Protein AF-A0A2E0W7W8-F1 (afdb_monomer)

Solvent-accessible surface area (backbone atoms only — not comparable to full-atom values): 7068 Å² total; per-residue (Å²): 130,82,84,66,70,44,80,52,84,91,38,72,29,31,67,56,59,70,90,75,52,48,74,67,56,49,52,53,51,33,64,60,39,61,48,86,47,93,85,52,85,66,77,55,92,84,58,56,47,64,68,49,46,71,71,46,41,46,63,81,64,92,86,54,63,45,76,74,56,50,71,66,60,50,50,52,54,54,49,54,48,50,52,52,46,48,50,50,65,60,51,48,52,53,59,53,49,52,52,50,50,50,54,53,50,54,52,51,55,52,55,52,57,64,70,77,108

Structure (mmCIF, N/CA/C/O backbone):
data_AF-A0A2E0W7W8-F1
#
_entry.id   AF-A0A2E0W7W8-F1
#
loop_
_atom_site.group_PDB
_atom_site.id
_atom_site.type_symbol
_atom_site.label_atom_id
_atom_site.label_alt_id
_atom_site.label_comp_id
_atom_site.label_asym_id
_atom_site.label_entity_id
_atom_site.label_seq_id
_atom_site.pdbx_PDB_ins_code
_atom_site.Cartn_x
_atom_site.Cartn_y
_atom_site.Cartn_z
_atom_site.occupancy
_atom_site.B_iso_or_equiv
_atom_site.auth_seq_id
_atom_site.auth_comp_id
_atom_site.auth_asym_id
_atom_site.auth_atom_id
_atom_site.pdbx_PDB_model_num
ATOM 1 N N . MET A 1 1 ? 7.689 -14.376 -1.893 1.00 48.28 1 MET A N 1
ATOM 2 C CA . MET A 1 1 ? 7.688 -13.975 -0.465 1.00 48.28 1 MET A CA 1
ATOM 3 C C . MET A 1 1 ? 6.422 -14.518 0.182 1.00 48.28 1 MET A C 1
ATOM 5 O O . MET A 1 1 ? 5.427 -14.630 -0.518 1.00 48.28 1 MET A O 1
ATOM 9 N N . LYS A 1 2 ? 6.446 -14.923 1.461 1.00 50.06 2 LYS A N 1
ATOM 10 C CA . LYS A 1 2 ? 5.197 -15.253 2.174 1.00 50.06 2 LYS A CA 1
ATOM 11 C C . LYS A 1 2 ? 4.402 -13.958 2.347 1.00 50.06 2 LYS A C 1
ATOM 13 O O . LYS A 1 2 ? 4.990 -12.970 2.778 1.00 50.06 2 LYS A O 1
ATOM 18 N N . GLU A 1 3 ? 3.114 -13.964 2.015 1.00 66.81 3 GLU A N 1
ATOM 19 C CA . GLU A 1 3 ? 2.236 -12.817 2.263 1.00 66.81 3 GLU A CA 1
ATOM 20 C C . GLU A 1 3 ? 2.217 -12.501 3.760 1.00 66.81 3 GLU A C 1
ATOM 22 O O . GLU A 1 3 ? 1.813 -13.329 4.582 1.00 66.81 3 GLU A O 1
ATOM 27 N N . LYS A 1 4 ? 2.687 -11.306 4.119 1.00 84.00 4 LYS A N 1
ATOM 28 C CA . LYS A 1 4 ? 2.597 -10.795 5.484 1.00 84.00 4 LYS A CA 1
ATOM 29 C C . LYS A 1 4 ? 1.128 -10.473 5.765 1.00 84.00 4 LYS A C 1
ATOM 31 O O . LYS A 1 4 ? 0.489 -9.766 4.988 1.00 84.00 4 LYS A O 1
ATOM 36 N N . LYS A 1 5 ? 0.592 -11.024 6.855 1.00 89.81 5 LYS A N 1
ATOM 37 C CA . LYS A 1 5 ? -0.773 -10.752 7.320 1.00 89.81 5 LYS A CA 1
ATOM 38 C C . LYS A 1 5 ? -0.731 -9.791 8.506 1.00 89.81 5 LYS A C 1
ATOM 40 O O . LYS A 1 5 ? 0.162 -9.887 9.349 1.00 89.81 5 LYS A O 1
ATOM 45 N N . TYR A 1 6 ? -1.701 -8.889 8.577 1.00 91.31 6 TYR A N 1
ATOM 46 C CA . TYR A 1 6 ? -1.866 -7.921 9.660 1.00 91.31 6 TYR A CA 1
ATOM 47 C C . TYR A 1 6 ? -3.160 -8.201 10.405 1.00 91.31 6 TYR A C 1
ATOM 49 O O . TYR A 1 6 ? -4.195 -8.438 9.789 1.00 91.31 6 TYR A O 1
ATOM 57 N N . LEU A 1 7 ? -3.105 -8.130 11.733 1.00 89.25 7 LEU A N 1
ATOM 58 C CA . LEU A 1 7 ? -4.289 -8.237 12.571 1.00 89.25 7 LEU A CA 1
ATOM 59 C C . LEU A 1 7 ? -4.838 -6.834 12.842 1.00 89.25 7 LEU A C 1
ATOM 61 O O . LEU A 1 7 ? -4.199 -6.031 13.525 1.00 89.25 7 LEU A O 1
ATOM 65 N N . VAL A 1 8 ? -6.025 -6.544 12.319 1.00 89.12 8 VAL A N 1
ATOM 66 C CA . VAL A 1 8 ? -6.744 -5.286 12.537 1.00 89.12 8 VAL A CA 1
ATOM 67 C C . VAL A 1 8 ? -8.121 -5.622 13.085 1.00 89.12 8 VAL A C 1
ATOM 69 O O . VAL A 1 8 ? -8.875 -6.360 12.464 1.00 89.12 8 VAL A O 1
ATOM 72 N N . ASP A 1 9 ? -8.438 -5.103 14.272 1.00 86.88 9 ASP A N 1
ATOM 73 C CA . ASP A 1 9 ? -9.739 -5.320 14.927 1.00 86.88 9 ASP A CA 1
ATOM 74 C C . ASP A 1 9 ? -10.113 -6.816 15.073 1.00 86.88 9 ASP A C 1
ATOM 76 O O . ASP A 1 9 ? -11.263 -7.217 14.922 1.00 86.88 9 ASP A O 1
ATOM 80 N N . GLY A 1 10 ? -9.108 -7.670 15.315 1.00 85.75 10 GLY A N 1
ATOM 81 C CA . GLY A 1 10 ? -9.284 -9.123 15.443 1.00 85.75 10 GLY A CA 1
ATOM 82 C C . GLY A 1 10 ? -9.474 -9.879 14.122 1.00 85.75 10 GLY A C 1
ATOM 83 O O . GLY A 1 10 ? -9.663 -11.092 14.152 1.00 85.75 10 GLY A O 1
ATOM 84 N N . LYS A 1 11 ? -9.394 -9.195 12.976 1.00 89.81 11 LYS A N 1
ATOM 85 C CA . LYS A 1 11 ? -9.488 -9.785 11.635 1.00 89.81 11 LYS A CA 1
ATOM 86 C C . LYS A 1 11 ? -8.148 -9.717 10.911 1.00 89.81 11 LYS A C 1
ATOM 88 O O . LYS A 1 11 ? -7.358 -8.795 11.123 1.00 89.81 11 LYS A O 1
ATOM 93 N N . GLU A 1 12 ? -7.894 -10.704 10.061 1.00 92.00 12 GLU A N 1
ATOM 94 C CA . GLU A 1 12 ? -6.671 -10.777 9.267 1.00 92.00 12 GLU A CA 1
ATOM 95 C C . GLU A 1 12 ? -6.823 -10.031 7.940 1.00 92.00 12 GLU A C 1
ATOM 97 O O . GLU A 1 12 ? -7.807 -10.197 7.220 1.00 92.00 12 GLU A O 1
ATOM 102 N N . TYR A 1 13 ? -5.805 -9.244 7.606 1.00 93.94 13 TYR A N 1
ATOM 103 C CA . TYR A 1 13 ? -5.694 -8.508 6.354 1.00 93.94 13 TYR A CA 1
ATOM 104 C C . TYR A 1 13 ? -4.370 -8.794 5.680 1.00 93.94 13 TYR A C 1
ATOM 106 O O . TYR A 1 13 ? -3.381 -9.131 6.329 1.00 93.94 13 TYR A O 1
ATOM 114 N N . SER A 1 14 ? -4.346 -8.592 4.373 1.00 93.81 14 SER A N 1
ATOM 115 C CA . SER A 1 14 ? -3.122 -8.620 3.573 1.00 93.81 14 SER A CA 1
ATOM 116 C C . SER A 1 14 ? -2.869 -7.236 3.013 1.00 93.81 14 SER A C 1
ATOM 118 O O . SER A 1 14 ? -3.817 -6.475 2.830 1.00 93.81 14 SER A O 1
ATOM 120 N N . LEU A 1 15 ? -1.614 -6.919 2.727 1.00 93.88 15 LEU A N 1
ATOM 121 C CA . LEU A 1 15 ? -1.302 -5.721 1.963 1.00 93.88 15 LEU A CA 1
ATOM 122 C C . LEU A 1 15 ? -1.799 -5.884 0.518 1.00 93.88 15 LEU A C 1
ATOM 124 O O . LEU A 1 15 ? -1.693 -6.973 -0.046 1.00 93.88 15 LEU A O 1
ATOM 128 N N . VAL A 1 16 ? -2.335 -4.816 -0.066 1.00 92.06 16 VAL A N 1
ATOM 129 C CA . VAL A 1 16 ? -2.650 -4.757 -1.496 1.00 92.06 16 VAL A CA 1
ATOM 130 C C . VAL A 1 16 ? -1.369 -4.888 -2.324 1.00 92.06 16 VAL A C 1
ATOM 132 O O . VAL A 1 16 ? -0.335 -4.315 -1.973 1.00 92.06 16 VAL A O 1
ATOM 135 N N . SER A 1 17 ? -1.421 -5.656 -3.413 1.00 88.19 17 SER A N 1
ATOM 136 C CA . SER A 1 17 ? -0.327 -5.673 -4.385 1.00 88.19 17 SER A CA 1
ATOM 137 C C . SER A 1 17 ? -0.333 -4.360 -5.155 1.00 88.19 17 SER A C 1
ATOM 139 O O . SER A 1 17 ? -1.386 -3.925 -5.616 1.00 88.19 17 SER A O 1
ATOM 141 N N . TYR A 1 18 ? 0.834 -3.739 -5.333 1.00 84.69 18 TYR A N 1
ATOM 142 C CA . TYR A 1 18 ? 0.923 -2.501 -6.112 1.00 84.69 18 TYR A CA 1
ATOM 143 C C . TYR A 1 18 ? 0.483 -2.712 -7.570 1.00 84.69 18 TYR A C 1
ATOM 145 O O . TYR A 1 18 ? -0.099 -1.821 -8.174 1.00 84.69 18 TYR A O 1
ATOM 153 N N . GLU A 1 19 ? 0.709 -3.913 -8.111 1.00 84.75 19 GLU A N 1
ATOM 154 C CA . GLU A 1 19 ? 0.337 -4.294 -9.482 1.00 84.75 19 GLU A CA 1
ATOM 155 C C . GLU A 1 19 ? -1.180 -4.325 -9.711 1.00 84.75 19 GLU A C 1
ATOM 157 O O . GLU A 1 19 ? -1.635 -4.162 -10.842 1.00 84.75 19 GLU A O 1
ATOM 162 N N . ASP A 1 20 ? -1.949 -4.531 -8.639 1.00 88.00 20 ASP A N 1
ATOM 163 C CA . ASP A 1 20 ? -3.405 -4.671 -8.684 1.00 88.00 20 ASP A CA 1
ATOM 164 C C . ASP A 1 20 ? -4.131 -3.333 -8.470 1.00 88.00 20 ASP A C 1
ATOM 166 O O . ASP A 1 20 ? -5.358 -3.276 -8.576 1.00 88.00 20 ASP A O 1
ATOM 170 N N . LEU A 1 21 ? -3.398 -2.257 -8.158 1.00 89.00 21 LEU A N 1
ATOM 171 C CA . LEU A 1 21 ? -3.984 -0.939 -7.941 1.00 89.00 21 LEU A CA 1
ATOM 172 C C . LEU A 1 21 ? -4.482 -0.343 -9.255 1.00 89.00 21 LEU A C 1
ATOM 174 O O . LEU A 1 21 ? -3.768 -0.268 -10.258 1.00 89.00 21 LEU A O 1
ATOM 178 N N . THR A 1 22 ? -5.711 0.159 -9.233 1.00 90.25 22 THR A N 1
ATOM 179 C CA . THR A 1 22 ? -6.200 1.027 -10.303 1.00 90.25 22 THR A CA 1
ATOM 180 C C . THR A 1 22 ? -5.525 2.398 -10.239 1.00 90.25 22 THR A C 1
ATOM 182 O O . THR A 1 22 ? -5.066 2.840 -9.185 1.00 90.25 22 THR A O 1
ATOM 185 N N . VAL A 1 23 ? -5.525 3.119 -11.366 1.00 87.00 23 VAL A N 1
ATOM 186 C CA . VAL A 1 23 ? -4.983 4.491 -11.452 1.00 87.00 23 VAL A CA 1
ATOM 187 C C . VAL A 1 23 ? -5.616 5.418 -10.406 1.00 87.00 23 VAL A C 1
ATOM 189 O O . VAL A 1 23 ? -4.930 6.250 -9.811 1.00 87.00 23 VAL A O 1
ATOM 192 N N . ASP A 1 24 ? -6.915 5.258 -10.149 1.00 90.50 24 ASP A N 1
ATOM 193 C CA . ASP A 1 24 ? -7.644 6.082 -9.184 1.00 90.50 24 ASP A CA 1
ATOM 194 C C . ASP A 1 24 ? -7.264 5.749 -7.732 1.00 90.50 24 ASP A C 1
ATOM 196 O O . ASP A 1 24 ? -7.112 6.656 -6.910 1.00 90.50 24 ASP A O 1
ATOM 200 N N . GLU A 1 25 ? -7.085 4.466 -7.402 1.00 90.81 25 GLU A N 1
ATOM 201 C CA . GLU A 1 25 ? -6.626 4.035 -6.075 1.00 90.81 25 GLU A CA 1
ATOM 202 C C . GLU A 1 25 ? -5.190 4.490 -5.809 1.00 90.81 25 GLU A C 1
ATOM 204 O O . GLU A 1 25 ? -4.904 5.034 -4.740 1.00 90.81 25 GLU A O 1
ATOM 209 N N . GLU A 1 26 ? -4.303 4.344 -6.795 1.00 89.19 26 GLU A N 1
ATOM 210 C CA . GLU A 1 26 ? -2.924 4.824 -6.719 1.00 89.19 26 GLU A CA 1
ATOM 211 C C . GLU A 1 26 ? -2.882 6.339 -6.464 1.00 89.19 26 GLU A C 1
ATOM 213 O O . GLU A 1 26 ? -2.190 6.804 -5.555 1.00 89.19 26 GLU A O 1
ATOM 218 N N . ALA A 1 27 ? -3.669 7.121 -7.210 1.00 87.94 27 ALA A N 1
ATOM 219 C CA . ALA A 1 27 ? -3.742 8.569 -7.038 1.00 87.94 27 ALA A CA 1
ATOM 220 C C . ALA A 1 27 ? -4.221 8.970 -5.631 1.00 87.94 27 ALA A C 1
ATOM 222 O O . ALA A 1 27 ? -3.661 9.888 -5.025 1.00 87.94 27 ALA A O 1
ATOM 223 N N . GLN A 1 28 ? -5.222 8.273 -5.083 1.00 90.50 28 GLN A N 1
ATOM 224 C CA . GLN A 1 28 ? -5.719 8.520 -3.725 1.00 90.50 28 GLN A CA 1
ATOM 225 C C . GLN A 1 28 ? -4.673 8.195 -2.657 1.00 90.50 28 GLN A C 1
ATOM 227 O O . GLN A 1 28 ? -4.470 8.986 -1.732 1.00 90.50 28 GLN A O 1
ATOM 232 N N . ILE A 1 29 ? -3.990 7.056 -2.788 1.00 90.06 29 ILE A N 1
ATOM 233 C CA . ILE A 1 29 ? -2.931 6.645 -1.862 1.00 90.06 29 ILE A CA 1
ATOM 234 C C . ILE A 1 29 ? -1.778 7.655 -1.899 1.00 90.06 29 ILE A C 1
ATOM 236 O O . ILE A 1 29 ? -1.354 8.131 -0.846 1.00 90.06 29 ILE A O 1
ATOM 240 N N . ASN A 1 30 ? -1.324 8.049 -3.092 1.00 86.06 30 ASN A N 1
ATOM 241 C CA . ASN A 1 30 ? -0.251 9.031 -3.262 1.00 86.06 30 ASN A CA 1
ATOM 242 C C . ASN A 1 30 ? -0.620 10.389 -2.650 1.00 86.06 30 ASN A C 1
ATOM 244 O O . ASN A 1 30 ? 0.199 10.991 -1.955 1.00 86.06 30 ASN A O 1
ATOM 248 N N . ALA A 1 31 ? -1.863 10.846 -2.832 1.00 86.25 31 ALA A N 1
ATOM 249 C CA . ALA A 1 31 ? -2.347 12.089 -2.238 1.00 86.25 31 ALA A CA 1
ATOM 250 C C . ALA A 1 31 ? -2.381 12.040 -0.700 1.00 86.25 31 ALA A C 1
ATOM 252 O O . ALA A 1 31 ? -2.055 13.031 -0.047 1.00 86.25 31 ALA A O 1
ATOM 253 N N . LEU A 1 32 ? -2.759 10.900 -0.112 1.00 87.62 32 LEU A N 1
ATOM 254 C CA . LEU A 1 32 ? -2.787 10.720 1.343 1.00 87.62 32 LEU A CA 1
ATOM 255 C C . LEU A 1 32 ? -1.385 10.601 1.944 1.00 87.62 32 LEU A C 1
ATOM 257 O O . LEU A 1 32 ? -1.138 11.157 3.012 1.00 87.62 32 LEU A O 1
ATOM 261 N N . LEU A 1 33 ? -0.477 9.886 1.278 1.00 84.06 33 LEU A N 1
ATOM 262 C CA . LEU A 1 33 ? 0.894 9.676 1.750 1.00 84.06 33 LEU A CA 1
ATOM 263 C C . LEU A 1 33 ? 1.814 10.867 1.456 1.00 84.06 33 LEU A C 1
ATOM 265 O O . LEU A 1 33 ? 2.829 11.027 2.130 1.00 84.06 33 LEU A O 1
ATOM 269 N N . GLY A 1 34 ? 1.411 11.744 0.534 1.00 77.12 34 GL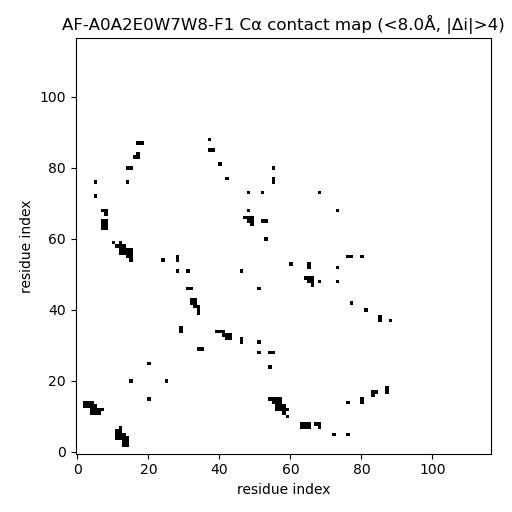Y A N 1
ATOM 270 C CA . GLY A 1 34 ? 2.149 12.946 0.160 1.00 77.12 34 GLY A CA 1
ATOM 271 C C . GLY A 1 34 ? 3.240 12.701 -0.878 1.00 77.12 34 GLY A C 1
ATOM 272 O O . GLY A 1 34 ? 4.110 13.555 -1.017 1.00 77.12 34 GLY A O 1
ATOM 273 N N . PHE A 1 35 ? 3.195 11.582 -1.609 1.00 78.50 35 PHE A N 1
ATOM 274 C CA . PHE A 1 35 ? 4.202 11.266 -2.620 1.00 78.50 35 PHE A CA 1
ATOM 275 C C . PHE A 1 35 ? 4.122 12.240 -3.791 1.00 78.50 35 PHE A C 1
ATOM 277 O O . PHE A 1 35 ? 3.149 12.248 -4.547 1.00 78.50 35 PHE A O 1
ATOM 284 N N . GLN A 1 36 ? 5.171 13.042 -3.963 1.00 66.75 36 GLN A N 1
ATOM 285 C CA . GLN A 1 36 ? 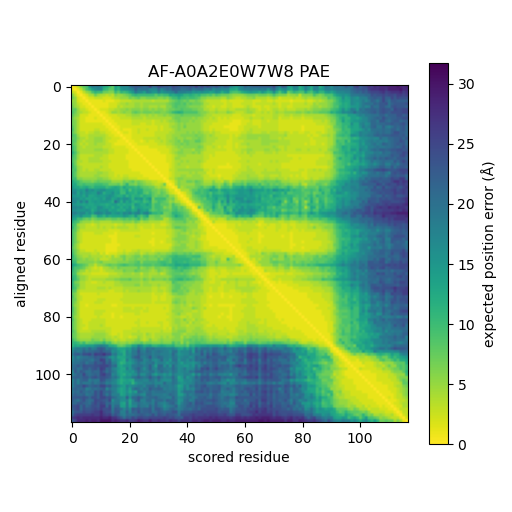5.273 13.978 -5.089 1.00 66.75 36 GLN A CA 1
ATOM 286 C C . GLN A 1 36 ? 6.018 13.386 -6.290 1.00 66.75 36 GLN A C 1
ATOM 288 O O . GLN A 1 36 ? 5.933 13.922 -7.394 1.00 66.75 36 GLN A O 1
ATOM 293 N N . SER A 1 37 ? 6.748 12.286 -6.092 1.00 63.84 37 SER A N 1
ATOM 294 C CA . SER A 1 37 ? 7.510 11.612 -7.145 1.00 63.84 37 SER A CA 1
ATOM 295 C C . SER A 1 37 ? 7.607 10.096 -6.908 1.00 63.84 37 SER A C 1
ATOM 297 O O . SER A 1 37 ? 7.377 9.628 -5.787 1.00 63.84 37 SER A O 1
ATOM 299 N N . PRO A 1 38 ? 7.939 9.296 -7.940 1.00 61.62 38 PRO A N 1
ATOM 300 C CA . PRO A 1 38 ? 8.243 7.869 -7.792 1.00 61.62 38 PRO A CA 1
ATOM 301 C C . PRO A 1 38 ? 9.334 7.592 -6.750 1.00 61.62 38 PRO A C 1
ATOM 303 O O . PRO A 1 38 ? 9.232 6.620 -6.010 1.00 61.62 38 PRO A O 1
ATOM 306 N N . ASP A 1 39 ? 10.304 8.498 -6.626 1.00 61.38 39 ASP A N 1
ATOM 307 C CA . ASP A 1 39 ? 11.464 8.369 -5.734 1.00 61.38 39 ASP A CA 1
ATOM 308 C C . ASP A 1 39 ? 11.193 8.867 -4.299 1.00 61.38 39 ASP A C 1
ATOM 310 O O . ASP A 1 39 ? 12.069 8.817 -3.432 1.00 61.38 39 ASP A O 1
ATOM 314 N N . ASP A 1 40 ? 9.989 9.388 -4.043 1.00 68.19 40 ASP A N 1
ATOM 315 C CA . ASP A 1 40 ? 9.589 9.870 -2.728 1.00 68.19 40 ASP A CA 1
ATOM 316 C C . ASP A 1 40 ? 9.295 8.689 -1.797 1.00 68.19 40 ASP A C 1
ATOM 318 O O . ASP A 1 40 ? 8.317 7.961 -1.966 1.00 68.19 40 ASP A O 1
ATOM 322 N N . ASN A 1 41 ? 10.173 8.512 -0.812 1.00 68.12 41 ASN A N 1
ATOM 323 C CA . ASN A 1 41 ? 10.112 7.430 0.169 1.00 68.12 41 ASN A CA 1
ATOM 324 C C . ASN A 1 41 ? 9.736 7.950 1.566 1.00 68.12 41 ASN A C 1
ATOM 326 O O . ASN A 1 41 ? 9.979 7.276 2.570 1.00 68.12 41 ASN A O 1
ATOM 330 N N . THR A 1 42 ? 9.205 9.174 1.657 1.00 63.91 42 THR A N 1
ATOM 331 C CA . THR A 1 42 ? 8.848 9.797 2.933 1.00 63.91 42 THR A CA 1
ATOM 332 C C . THR A 1 42 ? 7.388 9.542 3.297 1.00 63.91 42 THR A C 1
ATOM 334 O O . THR A 1 42 ? 6.496 9.612 2.461 1.00 63.91 42 THR A O 1
ATOM 337 N N . ILE A 1 43 ? 7.129 9.224 4.570 1.00 65.12 43 ILE A N 1
ATOM 338 C CA . ILE A 1 43 ? 5.768 9.083 5.101 1.00 65.12 43 ILE A CA 1
ATOM 339 C C . ILE A 1 43 ? 5.392 10.370 5.829 1.00 65.12 43 ILE A C 1
ATOM 341 O O . ILE A 1 43 ? 6.059 10.760 6.791 1.00 65.12 43 ILE A O 1
ATOM 345 N N . SER A 1 44 ? 4.278 10.992 5.443 1.00 64.38 44 SER A N 1
ATOM 346 C CA . SER A 1 44 ? 3.648 12.014 6.280 1.00 64.38 44 SER A CA 1
ATOM 347 C C . SER A 1 44 ? 3.023 11.372 7.525 1.00 64.38 44 SER A C 1
ATOM 349 O O . SER A 1 44 ? 2.189 10.476 7.428 1.00 64.38 44 SER A O 1
ATOM 351 N N . LEU A 1 45 ? 3.395 11.829 8.724 1.00 63.16 45 LEU A N 1
ATOM 352 C CA . LEU A 1 45 ? 2.929 11.247 9.997 1.00 63.16 45 LEU A CA 1
ATOM 353 C C . LEU A 1 45 ? 1.472 11.612 10.352 1.00 63.16 45 LEU A C 1
ATOM 355 O O . LEU A 1 45 ? 0.970 11.160 11.380 1.00 63.16 45 LEU A O 1
ATOM 359 N N . ASN A 1 46 ? 0.788 12.418 9.529 1.00 66.69 46 ASN A N 1
ATOM 360 C CA . ASN A 1 46 ? -0.552 12.953 9.810 1.00 66.69 46 ASN A CA 1
ATOM 361 C C . ASN A 1 46 ? -1.690 12.230 9.058 1.00 66.69 46 ASN A C 1
ATOM 363 O O . ASN A 1 46 ? -2.758 12.800 8.824 1.00 66.69 46 ASN A O 1
ATOM 367 N N . VAL A 1 47 ? -1.469 10.987 8.629 1.00 76.88 47 VAL A N 1
ATOM 368 C CA . VAL A 1 47 ? -2.463 10.242 7.845 1.00 76.88 47 VAL A CA 1
ATOM 369 C C . VAL A 1 47 ? -3.493 9.587 8.760 1.00 76.88 47 VAL A C 1
ATOM 371 O O . VAL A 1 47 ? -3.155 8.919 9.735 1.00 76.88 47 VAL A O 1
ATOM 374 N N . SER A 1 48 ? -4.776 9.767 8.437 1.00 86.00 48 SER A N 1
ATOM 375 C CA . SER A 1 48 ? -5.875 9.161 9.193 1.00 86.00 48 SER A CA 1
ATOM 376 C C . SER A 1 48 ? -5.973 7.654 8.887 1.00 86.00 48 SER A C 1
ATOM 378 O O . SER A 1 48 ? -6.177 7.300 7.719 1.00 86.00 48 SER A O 1
ATOM 380 N N . PRO A 1 49 ? -5.865 6.755 9.891 1.00 89.44 49 PRO A N 1
ATOM 381 C CA . PRO A 1 49 ? -5.895 5.302 9.680 1.00 89.44 49 PRO A CA 1
ATOM 382 C C . PRO A 1 49 ? -7.146 4.811 8.948 1.00 89.44 49 PRO A C 1
ATOM 384 O O . PRO A 1 49 ? -7.074 3.923 8.108 1.00 89.44 49 PRO A O 1
ATOM 387 N N . ASP A 1 50 ? -8.293 5.423 9.228 1.00 90.25 50 ASP A N 1
ATOM 388 C CA . ASP A 1 50 ? -9.588 5.125 8.617 1.00 90.25 50 ASP A CA 1
ATOM 389 C C . ASP A 1 50 ? -9.708 5.542 7.155 1.00 90.25 50 ASP A C 1
ATOM 391 O O . ASP A 1 50 ? -10.608 5.069 6.469 1.00 90.25 50 ASP A O 1
ATOM 395 N N . LYS A 1 51 ? -8.807 6.397 6.672 1.00 89.50 51 LYS A N 1
ATOM 396 C CA . LYS A 1 51 ? -8.732 6.766 5.258 1.00 89.50 51 LYS A CA 1
ATOM 397 C C . LYS A 1 51 ? -7.738 5.896 4.504 1.00 89.50 51 LYS A C 1
ATOM 399 O O . LYS A 1 51 ? -8.036 5.464 3.400 1.00 89.50 51 LYS A O 1
ATOM 404 N N . ILE A 1 52 ? -6.570 5.639 5.095 1.00 91.00 52 ILE A N 1
ATOM 405 C CA . ILE A 1 52 ? -5.473 4.970 4.387 1.00 91.00 52 ILE A CA 1
ATOM 406 C C . ILE A 1 52 ? -5.549 3.445 4.456 1.00 91.00 52 ILE A C 1
ATOM 408 O O . ILE A 1 52 ? -5.357 2.776 3.447 1.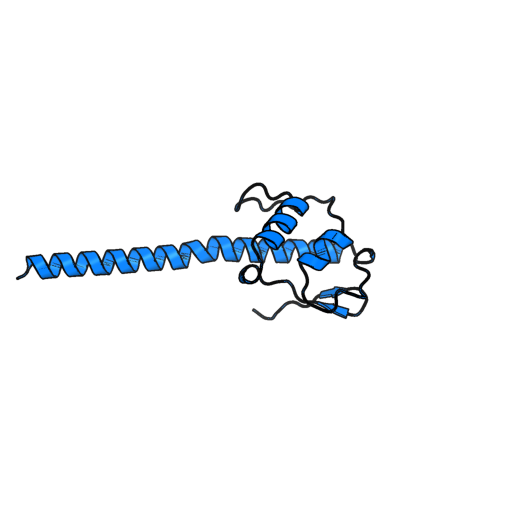00 91.00 52 ILE A O 1
ATOM 412 N N . LEU A 1 53 ? -5.874 2.862 5.612 1.00 92.44 53 LEU A N 1
ATOM 413 C CA . LEU A 1 53 ? -5.846 1.407 5.777 1.00 92.44 53 LEU A CA 1
ATOM 414 C C . LEU A 1 53 ? -6.867 0.664 4.899 1.00 92.44 53 LEU A C 1
ATOM 416 O O . LEU A 1 53 ? -6.498 -0.383 4.372 1.00 92.44 53 LEU A O 1
ATOM 420 N N . PRO A 1 54 ? -8.094 1.172 4.656 1.00 93.12 54 PRO A N 1
ATOM 421 C CA . PRO A 1 54 ? -9.008 0.536 3.706 1.00 93.12 54 PRO A CA 1
ATOM 422 C C . PRO A 1 54 ? -8.473 0.477 2.272 1.00 93.12 54 PRO A C 1
ATOM 424 O O . PRO A 1 54 ? -8.893 -0.398 1.516 1.00 93.12 54 PRO A O 1
ATOM 427 N N . LEU A 1 55 ? -7.579 1.395 1.893 1.00 92.69 55 LEU A N 1
ATOM 428 C CA . LEU A 1 55 ? -6.946 1.419 0.572 1.00 92.69 55 LEU A CA 1
ATOM 429 C C . LEU A 1 55 ? -5.753 0.459 0.513 1.00 92.69 55 LEU A C 1
ATOM 431 O O . LEU A 1 55 ? -5.566 -0.229 -0.481 1.00 92.69 55 LEU A O 1
ATOM 435 N N . LEU A 1 56 ? -4.975 0.374 1.596 1.00 92.88 56 LEU A N 1
ATOM 436 C CA . LEU A 1 56 ? -3.765 -0.452 1.645 1.00 92.88 56 LEU A CA 1
ATOM 437 C C . LEU A 1 56 ? -4.027 -1.932 1.940 1.00 92.88 56 LEU A C 1
ATOM 439 O O . LEU A 1 56 ? -3.144 -2.757 1.717 1.00 92.88 56 LEU A O 1
ATOM 443 N N . LEU A 1 57 ? -5.193 -2.281 2.486 1.00 93.69 57 LEU A N 1
ATOM 444 C CA . LEU A 1 57 ? -5.477 -3.630 2.969 1.00 93.69 57 LEU A CA 1
ATOM 445 C C . LEU A 1 57 ? -6.538 -4.348 2.132 1.00 93.69 57 LEU A C 1
ATOM 447 O O . LEU A 1 57 ? -7.541 -3.767 1.721 1.00 93.69 57 LEU A O 1
ATOM 451 N N . VAL A 1 58 ? -6.354 -5.655 1.955 1.00 92.38 58 VAL A N 1
ATOM 452 C CA . VAL A 1 58 ? -7.305 -6.587 1.337 1.00 92.38 58 VAL A CA 1
ATOM 453 C C . VAL A 1 58 ? -7.862 -7.513 2.421 1.00 92.38 58 VAL A C 1
ATOM 455 O O . VAL A 1 58 ? -7.101 -8.131 3.170 1.00 92.38 58 VAL A O 1
ATOM 458 N N . GLY A 1 59 ? -9.192 -7.581 2.523 1.00 88.81 59 GLY A N 1
ATOM 459 C CA . GLY A 1 59 ? -9.929 -8.328 3.547 1.00 88.81 59 GLY A CA 1
ATOM 460 C C . GLY A 1 59 ? -11.349 -7.783 3.742 1.00 88.81 59 GLY A C 1
ATOM 461 O O . GLY A 1 59 ? -11.834 -7.005 2.922 1.00 88.81 59 GLY A O 1
ATOM 462 N N . ASP A 1 60 ? -12.014 -8.164 4.835 1.00 88.44 60 ASP A N 1
ATOM 463 C CA . ASP A 1 60 ? -13.358 -7.674 5.187 1.00 88.44 60 ASP A CA 1
ATOM 464 C C . ASP A 1 60 ? -13.305 -6.206 5.647 1.00 88.44 60 ASP A C 1
ATOM 466 O O . ASP A 1 60 ? -12.910 -5.924 6.775 1.00 88.44 60 ASP A O 1
ATOM 470 N N . LYS A 1 61 ? -13.660 -5.251 4.782 1.00 85.56 61 LYS A N 1
ATOM 471 C CA . LYS A 1 61 ? -13.568 -3.806 5.079 1.00 85.56 61 LYS A CA 1
ATOM 472 C C . LYS A 1 61 ? -14.833 -3.233 5.720 1.00 85.56 61 LYS A C 1
ATOM 474 O O . LYS A 1 61 ? -14.740 -2.246 6.444 1.00 85.56 61 LYS A O 1
ATOM 479 N N . GLU A 1 62 ? -15.998 -3.823 5.451 1.00 81.69 62 GLU A N 1
ATOM 480 C CA . GLU A 1 62 ? -17.304 -3.214 5.751 1.00 81.69 62 GLU A CA 1
ATOM 481 C C . GLU A 1 62 ? -17.566 -3.067 7.252 1.00 81.69 62 GLU A C 1
ATOM 483 O O . GLU A 1 62 ? -18.233 -2.128 7.679 1.00 81.69 62 GLU A O 1
ATOM 488 N N . ASN A 1 63 ? -17.002 -3.963 8.066 1.00 81.56 63 ASN A N 1
ATOM 489 C CA . ASN A 1 63 ?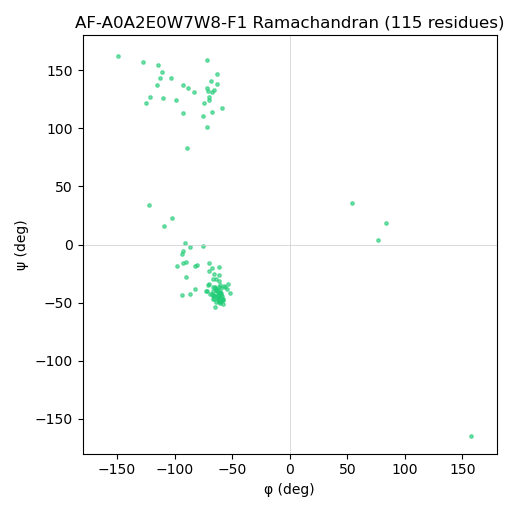 -17.279 -4.036 9.501 1.00 81.56 63 ASN A CA 1
ATOM 490 C C . ASN A 1 63 ? -16.018 -3.894 10.358 1.00 81.56 63 ASN A C 1
ATOM 492 O O . ASN A 1 63 ? -15.903 -4.562 11.387 1.00 81.56 63 ASN A O 1
ATOM 496 N N . THR A 1 64 ? -15.051 -3.088 9.920 1.00 86.25 64 THR A N 1
ATOM 497 C CA . THR A 1 64 ? -13.745 -2.992 10.585 1.00 86.25 64 THR A CA 1
ATOM 498 C C . THR A 1 64 ? -13.439 -1.585 11.045 1.00 86.25 64 THR A C 1
ATOM 500 O O . THR A 1 64 ? -13.473 -0.624 10.275 1.00 86.25 64 THR A O 1
ATOM 503 N N . ASN A 1 65 ? -13.100 -1.453 12.327 1.00 88.06 65 ASN A N 1
ATOM 504 C CA . ASN A 1 65 ? -12.778 -0.163 12.908 1.00 88.06 65 ASN A CA 1
ATOM 505 C C . ASN A 1 65 ? -11.286 0.169 12.781 1.00 88.06 65 ASN A C 1
ATOM 507 O O . ASN A 1 65 ? -10.503 0.039 13.725 1.00 88.06 65 ASN A O 1
ATOM 511 N N . PHE A 1 66 ? -10.905 0.697 11.621 1.00 89.75 66 PHE A N 1
ATOM 512 C CA . PHE A 1 66 ? -9.530 1.117 11.342 1.00 89.75 66 PHE A CA 1
ATOM 513 C C . PHE A 1 66 ? -9.013 2.238 12.265 1.00 89.75 66 PHE A C 1
ATOM 515 O O . PHE A 1 66 ? -7.804 2.372 12.436 1.00 89.75 66 PHE A O 1
ATOM 522 N N . LYS A 1 67 ? -9.890 3.001 12.939 1.00 88.12 67 LYS A N 1
ATOM 523 C CA . LYS A 1 67 ? -9.482 4.064 13.884 1.00 88.12 67 LYS A CA 1
ATOM 524 C C . LYS A 1 67 ? -8.811 3.527 15.148 1.00 88.12 67 LYS A C 1
ATOM 526 O O . LYS A 1 67 ? -8.129 4.280 15.834 1.00 88.12 67 LYS A O 1
ATOM 531 N N . LYS A 1 68 ? -9.024 2.249 15.480 1.00 85.56 68 LYS A N 1
ATOM 532 C CA . LYS A 1 68 ? -8.454 1.602 16.674 1.00 85.56 68 LYS A CA 1
ATOM 533 C C . LYS A 1 68 ? -7.105 0.932 16.419 1.00 85.56 68 LYS A C 1
ATOM 535 O O . LYS A 1 68 ? -6.544 0.329 17.332 1.00 85.56 68 LYS A O 1
ATOM 540 N N . VAL A 1 69 ? -6.584 1.013 15.196 1.00 88.12 69 VAL A N 1
ATOM 541 C CA . VAL A 1 69 ? -5.281 0.439 14.862 1.00 88.12 69 VAL A CA 1
ATOM 542 C C . VAL A 1 69 ? -4.189 1.176 15.625 1.00 88.12 69 VAL A C 1
ATOM 544 O O . VAL A 1 69 ? -4.163 2.405 15.680 1.00 88.12 69 VAL A O 1
ATOM 547 N N . SER A 1 70 ? -3.288 0.410 16.244 1.00 87.81 70 SER A N 1
ATOM 548 C CA . SER A 1 70 ? -2.165 0.993 16.970 1.00 87.81 70 SER A CA 1
ATOM 549 C C . SER A 1 70 ? -1.259 1.766 16.013 1.00 87.81 70 SER A C 1
ATOM 551 O O . SER A 1 70 ? -1.056 1.356 14.870 1.00 87.81 70 SER A O 1
ATOM 553 N N . TYR A 1 71 ? -0.659 2.853 16.495 1.00 86.12 71 TYR A N 1
ATOM 554 C CA . TYR A 1 71 ? 0.251 3.657 15.679 1.00 86.12 71 TYR A CA 1
ATOM 555 C C . TYR A 1 71 ? 1.425 2.838 15.121 1.00 86.12 71 TYR A C 1
ATOM 557 O O . TYR A 1 71 ? 1.825 3.018 13.977 1.00 86.12 71 TYR A O 1
ATOM 565 N N . LYS A 1 72 ? 1.926 1.870 15.899 1.00 87.31 72 LYS A N 1
ATOM 566 C CA . LYS A 1 72 ? 2.960 0.933 15.450 1.00 87.31 72 LYS A CA 1
ATOM 567 C C . LYS A 1 72 ? 2.493 0.105 14.250 1.00 87.31 72 LYS A C 1
ATOM 569 O O . LYS A 1 72 ? 3.186 0.045 13.247 1.00 87.31 72 LYS A O 1
ATOM 574 N N . THR A 1 73 ? 1.309 -0.500 14.340 1.00 89.50 73 THR A N 1
ATOM 575 C CA . THR A 1 73 ? 0.741 -1.317 13.255 1.00 89.50 73 THR A CA 1
ATOM 576 C C . THR A 1 73 ? 0.486 -0.486 12.000 1.00 89.50 73 THR A C 1
ATOM 578 O O . THR A 1 73 ? 0.750 -0.953 10.899 1.00 89.50 73 THR A O 1
ATOM 581 N N . LEU A 1 74 ? 0.007 0.751 12.165 1.00 89.25 74 LEU A N 1
ATOM 582 C CA . LEU A 1 74 ? -0.156 1.698 11.065 1.00 89.25 74 LEU A CA 1
ATOM 583 C C . LEU A 1 74 ? 1.180 1.948 10.349 1.00 89.25 74 LEU A C 1
ATOM 585 O O . LEU A 1 74 ? 1.251 1.794 9.133 1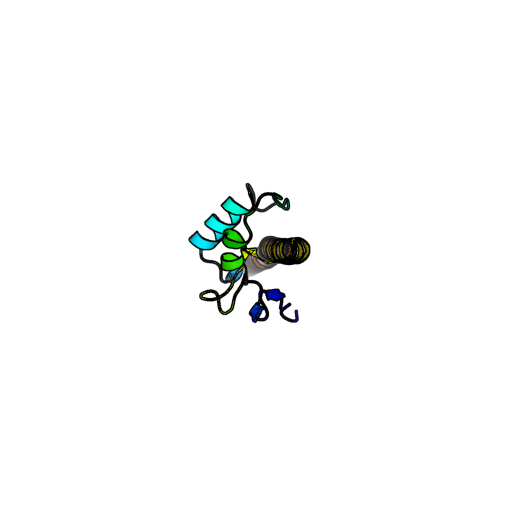.00 89.25 74 LEU A O 1
ATOM 589 N N . LEU A 1 75 ? 2.232 2.286 11.103 1.00 88.25 75 LEU A N 1
ATOM 590 C CA . LEU A 1 75 ? 3.566 2.525 10.551 1.00 88.25 75 LEU A CA 1
ATOM 591 C C . LEU A 1 75 ? 4.143 1.288 9.860 1.00 88.25 75 LEU A C 1
ATOM 593 O O . LEU A 1 75 ? 4.705 1.423 8.775 1.00 88.25 75 LEU A O 1
ATOM 597 N N . ASP A 1 76 ? 3.980 0.101 10.447 1.00 90.31 76 ASP A N 1
ATOM 598 C CA . ASP A 1 76 ? 4.439 -1.155 9.847 1.00 90.31 76 ASP A CA 1
ATOM 599 C C . ASP A 1 76 ? 3.769 -1.377 8.476 1.00 90.31 76 ASP A C 1
ATOM 601 O O . ASP A 1 76 ? 4.463 -1.598 7.486 1.00 90.31 76 ASP A O 1
ATOM 605 N N . ILE A 1 77 ? 2.439 -1.231 8.390 1.00 91.81 77 ILE A N 1
ATOM 606 C CA . ILE A 1 77 ? 1.676 -1.395 7.136 1.00 91.81 77 ILE A CA 1
ATOM 607 C C . ILE A 1 77 ? 2.111 -0.370 6.082 1.00 91.81 77 ILE A C 1
ATOM 609 O O . ILE A 1 77 ? 2.352 -0.730 4.932 1.00 91.81 77 ILE A O 1
ATOM 613 N N . MET A 1 78 ? 2.221 0.906 6.462 1.00 90.00 78 MET A N 1
ATOM 614 C CA . MET A 1 78 ? 2.627 1.976 5.542 1.00 90.00 78 MET A CA 1
ATOM 615 C C . MET A 1 78 ? 4.060 1.778 5.038 1.00 90.00 78 MET A C 1
ATOM 617 O O . MET A 1 78 ? 4.337 2.012 3.865 1.00 90.00 78 MET A O 1
ATOM 621 N N . THR A 1 79 ? 4.965 1.324 5.905 1.00 88.50 79 THR A N 1
ATOM 622 C CA . THR A 1 79 ? 6.360 1.051 5.538 1.00 88.50 79 THR A CA 1
ATOM 623 C C . THR A 1 79 ? 6.445 -0.119 4.566 1.00 88.50 79 THR A C 1
ATOM 625 O O . THR A 1 79 ? 7.105 -0.007 3.536 1.00 88.50 79 THR A O 1
ATOM 628 N N . ASP A 1 80 ? 5.740 -1.218 4.848 1.00 90.50 80 ASP A N 1
ATOM 629 C CA . ASP A 1 80 ? 5.705 -2.376 3.952 1.00 90.50 80 ASP A CA 1
ATOM 630 C C . ASP A 1 80 ? 5.108 -2.008 2.579 1.00 90.50 80 ASP A C 1
ATOM 632 O O . ASP A 1 80 ? 5.601 -2.476 1.553 1.00 90.50 80 ASP A O 1
ATOM 636 N N . PHE A 1 81 ? 4.106 -1.121 2.538 1.00 89.50 81 PHE A N 1
ATOM 637 C CA . PHE A 1 81 ? 3.568 -0.581 1.285 1.00 89.50 81 PHE A CA 1
ATOM 638 C C . PHE A 1 81 ? 4.599 0.202 0.474 1.00 89.50 81 PHE A C 1
ATOM 640 O O . PHE A 1 81 ? 4.713 -0.002 -0.733 1.00 89.50 81 PHE A O 1
ATOM 647 N N . ILE A 1 82 ? 5.373 1.076 1.120 1.00 85.94 82 ILE A N 1
ATOM 648 C CA . ILE A 1 82 ? 6.424 1.840 0.436 1.00 85.94 82 ILE A CA 1
ATOM 649 C C . ILE A 1 82 ? 7.479 0.915 -0.139 1.00 85.94 82 ILE A C 1
ATOM 651 O O . ILE A 1 82 ? 7.873 1.098 -1.286 1.00 85.94 82 ILE A O 1
ATOM 655 N N . VAL A 1 83 ? 7.907 -0.088 0.626 1.00 86.62 83 VAL A N 1
ATOM 656 C CA . VAL A 1 83 ? 8.861 -1.085 0.136 1.00 86.62 83 VAL A CA 1
ATOM 657 C C . VAL A 1 83 ? 8.300 -1.789 -1.098 1.00 86.62 83 VAL A C 1
ATOM 659 O O . VAL A 1 83 ? 8.979 -1.834 -2.116 1.00 86.62 83 VAL A O 1
ATOM 662 N N . ALA A 1 84 ? 7.042 -2.240 -1.063 1.00 86.94 84 ALA A N 1
ATOM 663 C CA . ALA A 1 84 ? 6.406 -2.882 -2.215 1.00 86.94 84 ALA A CA 1
ATOM 664 C C . ALA A 1 84 ? 6.316 -1.955 -3.444 1.00 86.94 84 ALA A C 1
ATOM 666 O O . ALA A 1 84 ? 6.585 -2.384 -4.565 1.00 86.9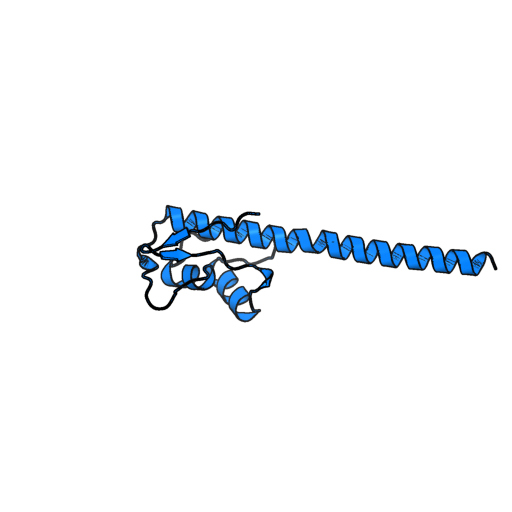4 84 ALA A O 1
ATOM 667 N N . ARG A 1 85 ? 5.985 -0.675 -3.239 1.00 85.25 85 ARG A N 1
ATOM 668 C CA . ARG A 1 85 ? 5.957 0.353 -4.291 1.00 85.25 85 ARG A CA 1
ATOM 669 C C . ARG A 1 85 ? 7.337 0.560 -4.914 1.00 85.25 85 ARG A C 1
ATOM 671 O O . ARG A 1 85 ? 7.469 0.556 -6.134 1.00 85.25 85 ARG A O 1
ATOM 678 N N . VAL A 1 86 ? 8.360 0.744 -4.084 1.00 83.00 86 VAL A N 1
ATOM 679 C CA . VAL A 1 86 ? 9.757 0.923 -4.506 1.00 83.00 86 VAL A CA 1
ATOM 680 C C . VAL A 1 86 ? 10.230 -0.312 -5.274 1.00 83.00 86 VAL A C 1
ATOM 682 O O . VAL A 1 86 ? 10.733 -0.181 -6.387 1.00 83.00 86 VAL A O 1
ATOM 685 N N . ASP A 1 87 ? 9.997 -1.511 -4.744 1.00 83.50 87 ASP A N 1
ATOM 686 C CA . ASP A 1 87 ? 10.357 -2.768 -5.402 1.00 83.50 87 ASP A CA 1
ATOM 687 C C . ASP A 1 87 ? 9.674 -2.917 -6.767 1.00 83.50 87 ASP A C 1
ATOM 689 O O . ASP A 1 87 ? 10.308 -3.371 -7.718 1.00 83.50 87 ASP A O 1
ATOM 693 N N . PHE A 1 88 ? 8.420 -2.483 -6.911 1.00 81.50 88 PHE A N 1
ATOM 694 C CA . PHE A 1 88 ? 7.740 -2.440 -8.205 1.00 81.50 88 PHE A CA 1
ATOM 695 C C . PHE A 1 88 ? 8.410 -1.440 -9.159 1.00 81.50 88 PHE A C 1
ATOM 697 O O . PHE A 1 88 ? 8.833 -1.815 -10.255 1.00 81.50 88 PHE A O 1
ATOM 704 N N . PHE A 1 89 ? 8.591 -0.185 -8.736 1.00 74.88 89 PHE A N 1
ATOM 705 C CA . PHE A 1 89 ? 9.185 0.862 -9.574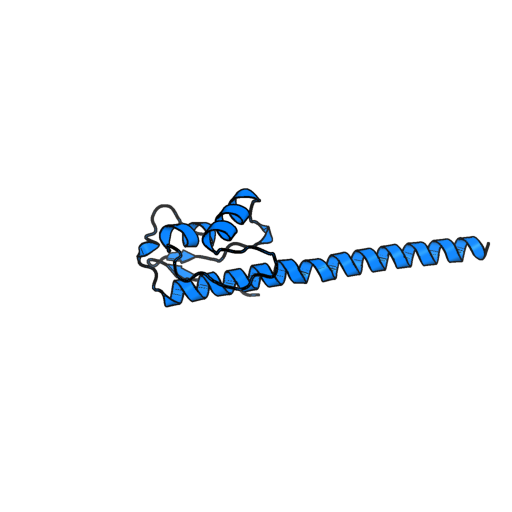 1.00 74.88 89 PHE A CA 1
ATOM 706 C C . PHE A 1 89 ? 10.638 0.606 -9.964 1.00 74.88 89 PHE A C 1
ATOM 708 O O . PHE A 1 89 ? 11.024 1.048 -11.039 1.00 74.88 89 PHE A O 1
ATOM 715 N N . TYR A 1 90 ? 11.436 -0.087 -9.148 1.00 73.00 90 TYR A N 1
ATOM 716 C CA . TYR A 1 90 ? 12.828 -0.438 -9.470 1.00 73.00 90 TYR A CA 1
ATOM 717 C C . TYR A 1 90 ? 12.986 -1.868 -10.013 1.00 73.00 90 TYR A C 1
ATOM 719 O O . TYR A 1 90 ? 13.952 -2.156 -10.722 1.00 73.00 90 TYR A O 1
ATOM 727 N N . GLY A 1 91 ? 12.006 -2.744 -9.791 1.00 65.06 91 GLY A N 1
ATOM 728 C CA . GLY A 1 91 ? 11.878 -4.031 -10.473 1.00 65.06 91 GLY A CA 1
ATOM 729 C C . GLY A 1 91 ? 11.492 -3.880 -11.948 1.00 65.06 91 GLY A C 1
ATOM 730 O O . GLY A 1 91 ? 11.984 -4.634 -12.791 1.00 65.06 91 GLY A O 1
ATOM 731 N N . ILE A 1 92 ? 10.683 -2.866 -12.286 1.00 57.06 92 ILE A N 1
ATOM 732 C CA . ILE A 1 92 ? 10.289 -2.546 -13.666 1.00 57.06 92 ILE A CA 1
ATOM 733 C C . ILE A 1 92 ? 11.471 -2.173 -14.593 1.00 57.06 92 ILE A C 1
ATOM 735 O O . ILE A 1 92 ? 11.564 -2.730 -15.693 1.00 57.06 92 ILE A O 1
ATOM 739 N N . PRO A 1 93 ? 12.388 -1.265 -14.200 1.00 56.62 93 PRO A N 1
ATOM 740 C CA . PRO A 1 93 ? 13.560 -0.893 -14.975 1.00 56.62 93 PRO A CA 1
ATOM 741 C C . PRO A 1 93 ? 14.372 -2.096 -15.418 1.00 56.62 93 PRO A C 1
ATOM 743 O O . PRO A 1 93 ? 14.752 -2.143 -16.581 1.00 56.62 93 PRO A O 1
ATOM 746 N N . ASN A 1 94 ? 14.562 -3.094 -14.551 1.00 56.81 94 ASN A N 1
ATOM 747 C CA . ASN A 1 94 ? 15.365 -4.267 -14.885 1.00 56.81 94 ASN A CA 1
ATOM 748 C C . ASN A 1 94 ? 14.741 -5.076 -16.031 1.00 56.81 94 ASN A C 1
ATOM 750 O O . ASN A 1 94 ? 15.417 -5.325 -17.026 1.00 56.81 94 ASN A O 1
ATOM 754 N N . TYR A 1 95 ? 13.442 -5.405 -15.987 1.00 59.50 95 TYR A N 1
ATOM 755 C CA . TYR A 1 95 ? 12.845 -6.192 -17.077 1.00 59.50 95 TYR A CA 1
ATOM 756 C C . TYR A 1 95 ? 12.702 -5.394 -18.383 1.00 59.5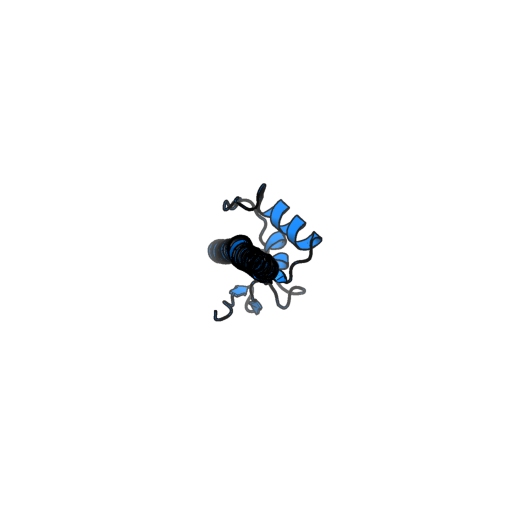0 95 TYR A C 1
ATOM 758 O O . TYR A 1 95 ? 12.836 -5.961 -19.474 1.00 59.50 95 TYR A O 1
ATOM 766 N N . LEU A 1 96 ? 12.415 -4.085 -18.312 1.00 62.69 96 LEU A N 1
ATOM 767 C CA . LEU A 1 96 ? 12.322 -3.238 -19.506 1.00 62.69 96 LEU A CA 1
ATOM 768 C C . LEU A 1 96 ? 13.697 -3.035 -20.137 1.00 62.69 96 LEU A C 1
ATOM 770 O O . LEU A 1 96 ? 13.825 -3.138 -21.358 1.00 62.69 96 LEU A O 1
ATOM 774 N N . GLN A 1 97 ? 14.721 -2.792 -19.322 1.00 63.75 97 GLN A N 1
ATOM 775 C CA . GLN A 1 97 ? 16.102 -2.661 -19.765 1.00 63.75 97 GLN A CA 1
ATOM 776 C C . GLN A 1 97 ? 16.595 -3.964 -20.400 1.00 63.75 97 GLN A C 1
ATOM 778 O O . GLN A 1 97 ? 17.069 -3.928 -21.537 1.00 63.75 97 GLN A O 1
ATOM 783 N N . ASP A 1 98 ? 16.361 -5.112 -19.762 1.00 72.62 98 ASP A N 1
ATOM 784 C CA . ASP A 1 98 ? 16.700 -6.433 -20.304 1.00 72.62 98 ASP A CA 1
ATOM 785 C C . ASP A 1 98 ? 15.989 -6.705 -21.642 1.00 72.62 98 ASP A C 1
ATOM 787 O O . ASP A 1 98 ? 16.590 -7.191 -22.607 1.00 72.62 98 ASP A O 1
ATOM 791 N N . SER A 1 99 ? 14.706 -6.342 -21.750 1.00 71.81 99 SER A N 1
ATOM 792 C CA . SER A 1 99 ? 13.914 -6.495 -22.978 1.00 71.81 99 SER A CA 1
ATOM 793 C C . SER A 1 99 ? 14.410 -5.587 -24.113 1.00 71.81 99 SER A C 1
ATOM 795 O O . SER A 1 99 ? 14.503 -6.013 -25.273 1.00 71.81 99 SER A O 1
ATOM 797 N N . ILE A 1 100 ? 14.783 -4.343 -23.799 1.00 76.75 100 ILE A N 1
ATOM 798 C CA . ILE A 1 100 ? 15.371 -3.396 -24.754 1.00 76.75 100 ILE A CA 1
ATOM 799 C C . ILE A 1 100 ? 16.744 -3.893 -25.220 1.00 76.75 100 ILE A C 1
ATOM 801 O O . ILE A 1 100 ? 17.005 -3.921 -26.429 1.00 76.75 100 ILE A O 1
ATOM 805 N N . GLU A 1 101 ? 17.609 -4.333 -24.304 1.00 83.12 101 GLU A N 1
ATOM 806 C CA . GLU A 1 101 ? 18.924 -4.888 -24.630 1.00 83.12 101 GLU A CA 1
ATOM 807 C C . GLU A 1 101 ? 18.813 -6.119 -25.529 1.00 83.12 101 GLU A C 1
ATOM 809 O O . GLU A 1 101 ? 19.516 -6.219 -26.546 1.00 83.12 101 GLU A O 1
ATOM 814 N N . LEU A 1 102 ? 17.878 -7.020 -25.224 1.00 85.00 102 LEU A N 1
ATOM 815 C CA . LEU A 1 102 ? 17.606 -8.207 -26.025 1.00 85.00 102 LEU A CA 1
ATOM 816 C C . LEU A 1 102 ? 17.181 -7.840 -27.454 1.00 85.00 102 LEU A C 1
ATOM 818 O O . LEU A 1 102 ? 17.757 -8.356 -28.420 1.00 85.00 102 LEU A O 1
ATOM 822 N N . LYS A 1 103 ? 16.232 -6.907 -27.617 1.00 86.88 103 LYS A N 1
ATOM 823 C CA . LYS A 1 103 ? 15.793 -6.424 -28.942 1.00 86.88 103 LYS A CA 1
ATOM 824 C C . LYS A 1 103 ? 16.935 -5.753 -29.713 1.00 86.88 103 LYS A C 1
ATOM 826 O O . LYS A 1 103 ? 17.110 -5.996 -30.911 1.00 86.88 103 LYS A O 1
ATOM 831 N N . MET A 1 104 ? 17.766 -4.960 -29.040 1.00 85.88 104 MET A N 1
ATOM 832 C CA . MET A 1 104 ? 18.941 -4.319 -29.643 1.00 85.88 104 MET A CA 1
ATOM 833 C C . MET A 1 104 ? 20.001 -5.335 -30.090 1.00 85.88 104 MET A C 1
ATOM 835 O O . MET A 1 104 ? 20.627 -5.163 -31.142 1.00 85.88 104 MET A O 1
ATOM 839 N N . LYS A 1 10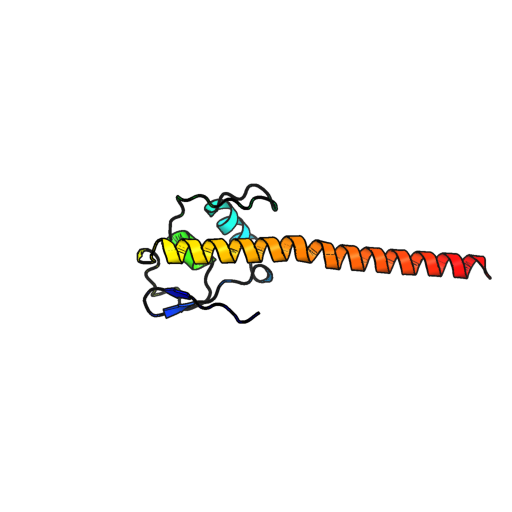5 ? 20.205 -6.411 -29.324 1.00 88.06 105 LYS A N 1
ATOM 840 C CA . LYS A 1 105 ? 21.111 -7.514 -29.675 1.00 88.06 105 LYS A CA 1
ATOM 841 C C . LYS A 1 105 ? 20.606 -8.285 -30.896 1.00 88.06 105 LYS A C 1
ATOM 843 O O . LYS A 1 105 ? 21.376 -8.527 -31.826 1.00 88.06 105 LYS A O 1
ATOM 848 N N . GLN A 1 106 ? 19.310 -8.600 -30.950 1.00 88.12 106 GLN A N 1
ATOM 849 C CA . GLN A 1 106 ? 18.686 -9.250 -32.110 1.00 88.12 106 GLN A CA 1
ATOM 850 C C . GLN A 1 106 ? 18.852 -8.418 -33.392 1.00 88.12 106 GLN A C 1
ATOM 852 O O . GLN A 1 106 ? 19.261 -8.952 -34.426 1.00 88.12 106 GLN A O 1
ATOM 857 N N . LYS A 1 107 ? 18.627 -7.099 -33.317 1.00 88.62 107 LYS A N 1
ATOM 858 C CA . LYS A 1 107 ? 18.816 -6.180 -34.452 1.00 88.62 107 LYS A CA 1
ATOM 859 C C . LYS A 1 107 ? 20.267 -6.143 -34.941 1.00 88.62 107 LYS A C 1
ATOM 861 O O . LYS A 1 107 ? 20.501 -6.203 -36.148 1.00 88.62 107 LYS A O 1
ATOM 866 N N . ARG A 1 108 ? 21.246 -6.083 -34.028 1.00 89.75 108 ARG A N 1
ATOM 867 C CA . ARG A 1 108 ? 22.681 -6.134 -34.373 1.00 89.75 108 ARG A CA 1
ATOM 868 C C . ARG A 1 108 ? 23.039 -7.419 -35.123 1.00 89.75 108 ARG A C 1
ATOM 870 O O . ARG A 1 108 ? 23.647 -7.345 -36.189 1.00 89.75 108 ARG A O 1
ATOM 877 N N . ASN A 1 109 ? 22.586 -8.568 -34.628 1.00 89.81 109 ASN A N 1
ATOM 878 C CA . ASN A 1 109 ? 22.831 -9.865 -35.264 1.00 89.81 109 ASN A CA 1
ATOM 879 C C . ASN A 1 109 ? 22.199 -9.959 -36.661 1.00 89.81 109 ASN A C 1
ATOM 881 O O . ASN A 1 109 ? 22.813 -10.486 -37.587 1.00 89.81 109 ASN A O 1
ATOM 885 N N . PHE A 1 110 ? 20.989 -9.422 -36.835 1.00 89.94 110 PHE A N 1
ATOM 886 C CA . PHE A 1 110 ? 20.324 -9.377 -38.137 1.00 89.94 110 PHE A CA 1
ATOM 887 C C . PHE A 1 110 ? 21.099 -8.532 -39.160 1.00 89.94 110 PHE A C 1
ATOM 889 O O . PHE A 1 110 ? 21.300 -8.960 -40.296 1.00 89.94 110 PHE A O 1
ATOM 896 N N . LEU A 1 111 ? 21.584 -7.354 -38.756 1.00 85.44 111 LEU A N 1
ATOM 897 C CA . LEU A 1 111 ? 22.368 -6.471 -39.626 1.00 85.44 111 LEU A CA 1
ATOM 898 C C . LEU A 1 111 ? 23.727 -7.071 -40.009 1.00 85.44 111 LEU A C 1
ATOM 900 O O . LEU A 1 111 ? 24.164 -6.895 -41.141 1.00 85.44 111 LEU A O 1
ATOM 904 N N . GLN A 1 112 ? 24.386 -7.794 -39.099 1.00 84.56 112 GLN A N 1
ATOM 905 C CA . GLN A 1 112 ? 25.645 -8.485 -39.399 1.00 84.56 112 GLN A CA 1
ATOM 906 C C . GLN A 1 112 ? 25.442 -9.639 -40.386 1.00 84.56 112 GLN A C 1
ATOM 908 O O . GLN A 1 112 ? 26.191 -9.744 -41.352 1.00 84.56 112 GLN A O 1
ATOM 913 N N . LYS A 1 113 ? 24.382 -10.442 -40.214 1.00 79.94 113 LYS A N 1
ATOM 914 C CA . LYS A 1 113 ? 24.025 -11.505 -41.170 1.00 79.94 113 LYS A CA 1
ATOM 915 C C . LYS A 1 113 ? 23.714 -10.961 -42.567 1.00 79.94 113 LYS A C 1
ATOM 917 O O . LYS A 1 113 ? 24.066 -11.598 -43.547 1.00 79.94 113 LYS A O 1
ATOM 922 N N . LYS A 1 114 ? 23.112 -9.769 -42.666 1.00 76.56 114 LYS A N 1
ATOM 923 C CA . LYS A 1 114 ? 22.877 -9.086 -43.950 1.00 76.56 114 LYS A CA 1
ATOM 924 C C . LYS A 1 114 ? 24.139 -8.560 -44.640 1.00 76.56 114 LYS A C 1
ATOM 926 O O . LYS A 1 114 ? 24.073 -8.314 -45.831 1.00 76.56 114 LYS A O 1
ATOM 931 N N . LYS A 1 115 ? 25.236 -8.326 -43.913 1.00 67.81 115 LYS A N 1
ATOM 932 C CA . LYS A 1 115 ? 26.513 -7.868 -44.493 1.00 67.81 115 LYS A CA 1
ATOM 933 C C . LYS A 1 115 ? 27.438 -9.016 -44.909 1.00 67.81 115 LYS A C 1
ATOM 935 O O . LYS A 1 115 ? 28.430 -8.763 -45.578 1.00 67.81 115 LYS A O 1
ATOM 940 N N . ALA A 1 116 ? 27.160 -10.232 -44.440 1.00 64.81 116 ALA A N 1
ATOM 941 C CA . ALA A 1 116 ? 27.959 -11.426 -44.709 1.00 64.81 116 ALA A CA 1
ATOM 942 C C . ALA A 1 116 ? 27.454 -12.246 -45.914 1.00 64.81 116 ALA A C 1
ATOM 944 O O . ALA A 1 116 ? 28.138 -13.179 -46.324 1.00 64.81 116 ALA A O 1
ATOM 945 N N . ASN A 1 117 ? 26.283 -11.892 -46.452 1.00 54.22 117 ASN A N 1
ATOM 946 C CA . ASN A 1 117 ? 25.726 -12.380 -47.717 1.00 54.22 117 ASN A CA 1
ATOM 947 C C . ASN A 1 117 ? 25.822 -11.275 -48.767 1.00 54.22 117 ASN A C 1
ATOM 949 O O . ASN A 1 117 ? 25.948 -11.624 -49.958 1.00 54.22 117 ASN A O 1
#

Foldseek 3Di:
DPFDWAQFQNDIKTFDQPVPDDPVLVVQLCVQQVPPDLPDLHGDLPHQQLRNVVSGIDDPNPPGDSNPDDSVSVVVSVNVVSVSSNCVVVVVCVVVVVVVVVVVVVVVVVVVVVVVD

Sequence (117 aa):
MKEKKYLVDGKEYSLVSYEDLTVDEEAQINALLGFQSPDDNTISLNVSPDKILPLLLVGDKENTNFKKVSYKTLLDIMTDFIVARVDFFYGIPNYLQDSIELKMKQKRNFLQKKKAN

Mean predicted aligned error: 9.89 Å

Secondary structure (DSSP, 8-state):
-PPPEEEETTEEEEEPPGGG--HHHHHHHHHHHT--STT--PPPTT--HHHHHHHHEES--TT--GGGS-HHHHHHHHHHHHHHHHHHHHHHHHHHHHHHHHHHHHHHHHHHHHH--

pLDDT: mean 81.82, std 11.25, range [48.28, 93.94]

Radius of gyration: 20.49 Å; Cα contacts (8 Å, |Δi|>4): 90; chains: 1; bounding box: 45×29×65 Å